Protein AF-A0A6T6G1X6-F1 (afdb_monomer_lite)

Organism: NCBI:txid1486917

Sequence (178 aa):
MIVIFLQTPAYRDTVQGCDDLGTFEAFTDRVLAGYQSYVDALSPLRAEIAHVGMAYRHVRQTNVDLWRRLYAPDDFHPSPHGTWLQACVLYYSIWGAHDRPPLRYSAALWKSTRYFAPNAEQDGNDDDRLPAFPTTDEAMLLADVAWKIQCEYSQTKTGAEHDGADGGGNDPSPNANL

Radius of gyration: 22.23 Å; chains: 1; bounding box: 42×53×84 Å

Structure (mmCIF, N/CA/C/O backbone):
data_AF-A0A6T6G1X6-F1
#
_entry.id   AF-A0A6T6G1X6-F1
#
loop_
_atom_site.group_PDB
_atom_site.id
_atom_site.type_symbol
_atom_site.label_atom_id
_atom_site.label_alt_id
_atom_site.label_comp_id
_atom_site.label_asym_id
_atom_site.label_entity_id
_atom_site.label_seq_id
_atom_site.pdbx_PDB_ins_code
_atom_site.Cartn_x
_atom_site.Cartn_y
_atom_site.Cartn_z
_atom_site.occupancy
_atom_site.B_iso_or_equiv
_atom_site.auth_seq_id
_atom_site.auth_comp_id
_atom_site.auth_asym_id
_atom_site.auth_atom_id
_atom_site.pdbx_PDB_model_num
ATOM 1 N N . MET A 1 1 ? -15.787 -7.450 17.156 1.00 75.75 1 MET A N 1
ATOM 2 C CA . MET A 1 1 ? -15.579 -7.327 15.697 1.00 75.75 1 MET A CA 1
ATOM 3 C C . MET A 1 1 ? -14.651 -6.149 15.471 1.00 75.75 1 MET A C 1
ATOM 5 O O . MET A 1 1 ? -14.859 -5.136 16.126 1.00 75.75 1 MET A O 1
ATOM 9 N N . ILE A 1 2 ? -13.631 -6.301 14.629 1.00 88.12 2 ILE A N 1
ATOM 10 C CA . ILE A 1 2 ? -12.733 -5.213 14.226 1.00 88.12 2 ILE A CA 1
ATOM 11 C C . ILE A 1 2 ? -13.004 -4.888 12.758 1.00 88.12 2 ILE A C 1
ATOM 13 O O . ILE A 1 2 ? -13.149 -5.806 11.951 1.00 88.12 2 ILE A O 1
ATOM 17 N N . VAL A 1 3 ? -13.114 -3.605 12.425 1.00 93.75 3 VAL A N 1
ATOM 18 C CA . VAL A 1 3 ? -13.183 -3.138 11.036 1.00 93.75 3 VAL A CA 1
ATOM 19 C C . VAL A 1 3 ? -11.785 -2.696 10.628 1.00 93.75 3 VAL A C 1
ATOM 21 O O . VAL A 1 3 ? -11.201 -1.838 11.284 1.00 93.75 3 VAL A O 1
ATOM 24 N N . ILE A 1 4 ? -11.247 -3.285 9.562 1.00 95.19 4 ILE A N 1
ATOM 25 C CA . ILE A 1 4 ? -9.957 -2.880 9.004 1.00 95.19 4 ILE A CA 1
ATOM 26 C C . ILE A 1 4 ? -10.196 -2.200 7.666 1.00 95.19 4 ILE A C 1
ATOM 28 O O . ILE A 1 4 ? -10.679 -2.820 6.719 1.00 95.19 4 ILE A O 1
ATOM 32 N N . PHE A 1 5 ? -9.827 -0.930 7.587 1.00 96.69 5 PHE A N 1
ATOM 33 C CA . PHE A 1 5 ? -9.796 -0.194 6.340 1.00 96.69 5 PHE A CA 1
ATOM 34 C 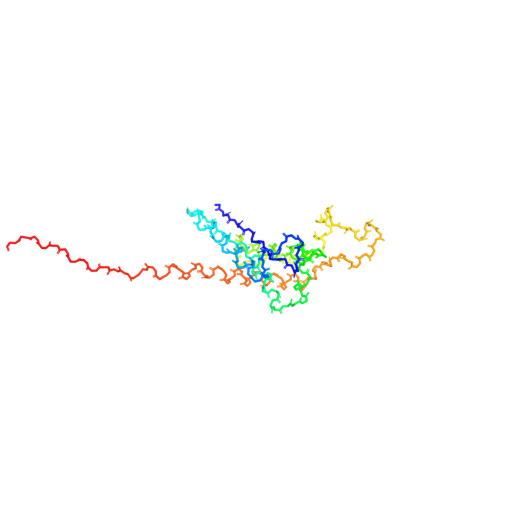C . PHE A 1 5 ? -8.462 -0.408 5.636 1.00 96.69 5 PHE A C 1
ATOM 36 O O . PHE A 1 5 ? -7.412 -0.006 6.132 1.00 96.69 5 PHE A O 1
ATOM 43 N N . LEU A 1 6 ? -8.494 -1.040 4.469 1.00 97.06 6 LEU A N 1
ATOM 44 C CA . LEU A 1 6 ? -7.299 -1.284 3.675 1.00 97.06 6 LEU A CA 1
ATOM 45 C C . LEU A 1 6 ? -6.926 -0.030 2.878 1.00 97.06 6 LEU A C 1
ATOM 47 O O . LEU A 1 6 ? -7.536 0.244 1.849 1.00 97.06 6 LEU A O 1
ATOM 51 N N . GLN A 1 7 ? -5.935 0.732 3.350 1.00 97.00 7 GLN A N 1
ATOM 52 C CA . GLN A 1 7 ? -5.501 1.953 2.671 1.00 97.00 7 GLN A CA 1
ATOM 53 C C . GLN A 1 7 ? -4.985 1.627 1.265 1.00 97.00 7 GLN A C 1
ATOM 55 O O . GLN A 1 7 ? -4.149 0.747 1.101 1.00 97.00 7 GLN A O 1
ATOM 60 N N . THR A 1 8 ? -5.420 2.366 0.251 1.00 93.25 8 THR A N 1
ATOM 61 C CA . THR A 1 8 ? -4.884 2.223 -1.109 1.00 93.25 8 THR A CA 1
ATOM 62 C C . THR A 1 8 ? -3.564 3.000 -1.234 1.00 93.25 8 THR A C 1
ATOM 64 O O . THR A 1 8 ? -3.520 4.158 -0.806 1.00 93.25 8 THR A O 1
ATOM 67 N N . PRO A 1 9 ? -2.484 2.425 -1.798 1.00 94.44 9 PRO A N 1
ATOM 68 C CA . PRO A 1 9 ? -1.276 3.187 -2.108 1.00 94.44 9 PRO A CA 1
ATOM 69 C C . PRO A 1 9 ? -1.493 4.127 -3.306 1.00 94.44 9 PRO A C 1
ATOM 71 O O . PRO A 1 9 ? -2.338 3.870 -4.161 1.00 94.44 9 PRO A O 1
ATOM 74 N N . ALA A 1 10 ? -0.718 5.213 -3.381 1.00 94.19 10 ALA A N 1
ATOM 75 C CA . ALA A 1 10 ? -0.645 6.053 -4.583 1.00 94.19 10 ALA A CA 1
ATOM 76 C C . ALA A 1 10 ? -0.063 5.279 -5.778 1.00 94.19 10 ALA A C 1
ATOM 78 O O . ALA A 1 10 ? 0.550 4.229 -5.601 1.00 94.19 10 ALA A O 1
ATOM 79 N N . TYR A 1 11 ? -0.226 5.799 -6.992 1.00 92.94 11 TYR A N 1
ATOM 80 C CA . TYR A 1 11 ? 0.318 5.184 -8.210 1.00 92.94 11 TYR A CA 1
ATOM 81 C C . TYR A 1 11 ? 1.814 5.475 -8.362 1.00 92.94 11 TYR A C 1
ATOM 83 O O . TYR A 1 11 ? 2.325 6.439 -7.784 1.00 92.94 11 TYR A O 1
ATOM 91 N N . ARG A 1 12 ? 2.532 4.624 -9.105 1.00 91.38 12 ARG A N 1
ATOM 92 C CA . ARG A 1 12 ? 3.979 4.784 -9.322 1.00 91.38 12 ARG A CA 1
ATOM 93 C C . ARG A 1 12 ? 4.286 5.984 -10.210 1.00 91.38 12 ARG A C 1
ATOM 95 O O . ARG A 1 12 ? 5.264 6.684 -9.949 1.00 91.38 12 ARG A O 1
ATOM 102 N N . ASP A 1 13 ? 3.446 6.193 -11.217 1.00 88.38 13 ASP A N 1
ATOM 103 C CA . ASP A 1 13 ? 3.561 7.246 -12.221 1.00 88.38 13 ASP A CA 1
ATOM 104 C C . ASP A 1 13 ? 2.179 7.842 -12.552 1.00 88.38 13 ASP A C 1
ATOM 106 O O . ASP A 1 13 ? 1.152 7.403 -12.023 1.00 88.38 13 ASP A O 1
ATOM 110 N N . THR A 1 14 ? 2.147 8.868 -13.403 1.00 82.94 14 THR A N 1
ATOM 111 C CA . THR A 1 14 ? 0.912 9.498 -13.874 1.00 82.94 14 THR A CA 1
ATOM 112 C C . THR A 1 14 ? 0.059 8.495 -14.648 1.00 82.94 14 THR A C 1
ATOM 114 O O . THR A 1 14 ? 0.459 7.974 -15.687 1.00 82.94 14 THR A O 1
ATOM 117 N N . VAL A 1 15 ? -1.160 8.269 -14.161 1.00 79.69 15 VAL A N 1
ATOM 118 C CA . VAL A 1 15 ? -2.166 7.432 -14.822 1.00 79.69 15 VAL A CA 1
ATOM 119 C C . VAL A 1 15 ? -3.126 8.331 -15.599 1.00 79.69 15 VAL A C 1
ATOM 121 O O . VAL A 1 15 ? -3.543 9.382 -15.112 1.00 79.69 15 VAL A O 1
ATOM 124 N N . GLN A 1 16 ? -3.488 7.929 -16.819 1.00 82.88 16 GLN A N 1
ATOM 125 C CA . GLN A 1 16 ? -4.404 8.698 -17.661 1.00 82.88 16 GLN A CA 1
ATOM 126 C C . GLN A 1 16 ? -5.739 8.955 -16.943 1.00 82.88 16 GLN A C 1
ATOM 128 O O . GLN A 1 16 ? -6.383 8.027 -16.458 1.00 82.88 16 GLN A O 1
ATOM 133 N N . GLY A 1 17 ? -6.178 10.218 -16.922 1.00 83.75 17 GLY A N 1
ATOM 134 C CA . GLY A 1 17 ? -7.440 10.618 -16.290 1.00 83.75 17 GLY A CA 1
ATOM 135 C C . GLY A 1 17 ? -7.367 10.764 -14.768 1.00 83.75 17 GLY A C 1
ATOM 136 O O . GLY A 1 17 ? -8.410 10.845 -14.129 1.00 83.75 17 GLY A O 1
ATOM 137 N N . CYS A 1 18 ? -6.160 10.788 -14.198 1.00 84.50 18 CYS A N 1
ATOM 138 C CA . CYS A 1 18 ? -5.901 10.945 -12.764 1.00 84.50 18 CYS A CA 1
ATOM 139 C C . CYS A 1 18 ? -5.064 12.201 -12.454 1.00 84.50 18 CYS A C 1
ATOM 141 O O . CYS A 1 18 ? -4.357 12.256 -11.447 1.00 84.50 18 CYS A O 1
ATOM 143 N N . ASP A 1 19 ? -5.107 13.207 -13.330 1.00 85.31 19 ASP A N 1
ATOM 144 C CA . ASP A 1 19 ? -4.275 14.415 -13.223 1.00 85.31 19 ASP A CA 1
ATOM 145 C C . ASP A 1 19 ? -4.591 15.250 -11.965 1.00 85.31 19 ASP A C 1
ATOM 147 O O . ASP A 1 19 ? -3.752 16.002 -11.468 1.00 85.31 19 ASP A O 1
ATOM 151 N N . ASP A 1 20 ? -5.798 15.106 -11.419 1.00 88.75 20 ASP A N 1
ATOM 152 C CA . ASP A 1 20 ? -6.289 15.803 -10.230 1.00 88.75 20 ASP A CA 1
ATOM 153 C C . ASP A 1 20 ? -5.850 15.155 -8.903 1.00 88.75 20 ASP A C 1
ATOM 155 O O . ASP A 1 20 ? -5.973 15.765 -7.836 1.00 88.75 20 ASP A O 1
ATOM 159 N N . LEU A 1 21 ? -5.277 13.948 -8.952 1.00 87.44 21 LEU A N 1
ATOM 160 C CA . LEU A 1 21 ? -4.847 13.202 -7.767 1.00 87.44 21 LEU A CA 1
ATOM 161 C C . LEU A 1 21 ? -3.632 13.833 -7.063 1.00 87.44 21 LEU A C 1
ATOM 163 O O . LEU A 1 21 ? -3.456 13.671 -5.850 1.00 87.44 21 LEU A O 1
ATOM 167 N N . GLY A 1 22 ? -2.840 14.631 -7.785 1.00 90.81 22 GLY A N 1
ATOM 168 C CA . GLY A 1 22 ? -1.659 15.323 -7.269 1.00 90.81 22 GLY A CA 1
ATOM 169 C C . GLY A 1 22 ? -0.412 14.436 -7.194 1.00 90.81 22 GLY A C 1
ATOM 170 O O . GLY A 1 22 ? -0.275 13.460 -7.924 1.00 90.81 22 GLY A O 1
ATOM 171 N N . THR A 1 23 ? 0.541 14.802 -6.330 1.00 92.75 23 THR A N 1
ATOM 172 C CA . THR A 1 23 ? 1.783 14.031 -6.153 1.00 92.75 23 THR A CA 1
ATOM 173 C C . THR A 1 23 ? 1.541 12.740 -5.370 1.00 92.75 23 THR A C 1
ATOM 175 O O . THR A 1 23 ? 0.563 12.634 -4.629 1.00 92.75 23 THR A O 1
ATOM 178 N N . PHE A 1 24 ? 2.472 11.784 -5.463 1.00 94.25 24 PHE A N 1
ATOM 179 C CA . PHE A 1 24 ? 2.454 10.550 -4.667 1.00 94.25 24 PHE A CA 1
ATOM 180 C C . PHE A 1 24 ? 2.245 10.834 -3.167 1.00 94.25 24 PHE A C 1
ATOM 182 O O . PHE A 1 24 ? 1.434 10.192 -2.493 1.00 94.25 24 PHE A O 1
ATOM 189 N N . GLU A 1 25 ? 2.960 11.831 -2.646 1.00 95.19 25 GLU A N 1
ATOM 190 C CA . GLU A 1 25 ? 2.892 12.274 -1.258 1.00 95.19 25 GLU A CA 1
ATOM 191 C C . GLU A 1 25 ? 1.511 12.845 -0.939 1.00 95.19 25 GLU A C 1
ATOM 193 O O . GLU A 1 25 ? 0.855 12.342 -0.027 1.00 95.19 25 GLU A O 1
ATOM 198 N N . ALA A 1 26 ? 1.043 13.815 -1.733 1.00 95.00 26 ALA A N 1
ATOM 199 C CA . ALA A 1 26 ? -0.236 14.481 -1.513 1.00 95.00 26 ALA A CA 1
ATOM 200 C C . ALA A 1 26 ? -1.418 13.507 -1.608 1.00 95.00 26 ALA A C 1
ATOM 202 O O . ALA A 1 26 ? -2.324 13.566 -0.778 1.00 95.00 26 ALA A O 1
ATOM 203 N N . PHE A 1 27 ? -1.405 12.591 -2.579 1.00 95.25 27 PHE A N 1
ATOM 204 C CA . PHE A 1 27 ? -2.411 11.538 -2.686 1.00 95.25 27 PHE A CA 1
ATOM 205 C C . PHE A 1 27 ? -2.409 10.655 -1.440 1.00 95.25 27 PHE A C 1
ATOM 207 O O . PHE A 1 27 ? -3.451 10.454 -0.821 1.00 95.25 27 PHE A O 1
ATOM 214 N N . THR A 1 28 ? -1.235 10.163 -1.038 1.00 96.88 28 THR A N 1
ATOM 215 C CA . THR A 1 28 ? -1.113 9.255 0.108 1.00 96.88 28 THR A CA 1
ATOM 216 C C . THR A 1 28 ? -1.584 9.924 1.409 1.00 96.88 28 THR A C 1
ATOM 218 O O . THR A 1 28 ? -2.288 9.283 2.190 1.00 96.88 28 THR A O 1
ATOM 221 N N . ASP A 1 29 ? -1.282 11.213 1.616 1.00 96.88 29 ASP A N 1
ATOM 222 C CA . ASP A 1 29 ? -1.755 11.979 2.782 1.00 96.88 29 ASP A CA 1
ATOM 223 C C . ASP A 1 29 ? -3.273 12.190 2.757 1.00 96.88 29 ASP A C 1
ATOM 225 O O . ASP A 1 29 ? -3.950 11.968 3.761 1.00 96.88 29 ASP A O 1
ATOM 229 N N . ARG A 1 30 ? -3.835 12.575 1.603 1.00 96.88 30 ARG A N 1
ATOM 230 C CA . ARG A 1 30 ? -5.284 12.790 1.451 1.00 96.88 30 ARG A CA 1
ATOM 231 C C . ARG A 1 30 ? -6.072 11.503 1.654 1.00 96.88 30 ARG A C 1
ATOM 233 O O . ARG A 1 30 ? -7.093 11.516 2.336 1.00 96.88 30 ARG A O 1
ATOM 240 N N . VAL A 1 31 ? -5.589 10.393 1.098 1.00 96.50 31 VAL A N 1
ATOM 241 C CA . VAL A 1 31 ? -6.203 9.077 1.287 1.00 96.50 31 VAL A CA 1
ATOM 242 C C . VAL A 1 31 ? -6.148 8.671 2.758 1.00 96.50 31 VAL A C 1
ATOM 244 O O . VAL A 1 31 ? -7.168 8.244 3.294 1.00 96.50 31 VAL A O 1
ATOM 247 N N . LEU A 1 32 ? -5.010 8.857 3.439 1.00 97.12 32 LEU A N 1
ATOM 248 C CA . LEU A 1 32 ? -4.909 8.592 4.878 1.00 97.12 32 LEU A CA 1
ATOM 249 C C . LEU A 1 32 ? -5.923 9.419 5.684 1.00 97.12 32 LEU A C 1
ATOM 251 O O . LEU A 1 32 ? -6.645 8.855 6.502 1.00 97.12 32 LEU A O 1
ATOM 255 N N . ALA A 1 33 ? -6.024 10.723 5.417 1.00 96.88 33 ALA A N 1
ATOM 256 C CA . ALA A 1 33 ? -6.981 11.606 6.087 1.00 96.88 33 ALA A CA 1
ATOM 257 C C . ALA A 1 33 ? -8.445 11.185 5.840 1.00 96.88 33 ALA A C 1
ATOM 259 O O . ALA A 1 33 ? -9.272 11.201 6.756 1.00 96.88 33 ALA A O 1
ATOM 260 N N . GLY A 1 34 ? -8.763 10.748 4.617 1.00 97.06 34 GLY A N 1
ATOM 261 C CA . GLY A 1 34 ? -10.076 10.202 4.279 1.00 97.06 34 GLY A CA 1
ATOM 262 C C . GLY A 1 34 ? -10.396 8.927 5.062 1.00 97.06 34 GLY A C 1
ATOM 263 O O . GLY A 1 34 ? -11.460 8.831 5.668 1.00 97.06 34 GLY A O 1
ATOM 264 N N . TYR A 1 35 ? -9.464 7.971 5.119 1.00 96.94 35 TYR A N 1
ATOM 265 C CA . TYR A 1 35 ? -9.629 6.751 5.916 1.00 96.94 35 TYR A CA 1
ATOM 266 C C . TYR A 1 35 ? -9.759 7.038 7.416 1.00 96.94 35 TYR A C 1
ATOM 268 O O . TYR A 1 35 ? -10.591 6.415 8.076 1.00 96.94 35 TYR A O 1
ATOM 276 N N . GLN A 1 36 ? -9.004 8.005 7.945 1.00 96.00 36 GLN A N 1
ATOM 277 C CA . GLN A 1 36 ? -9.123 8.422 9.344 1.00 96.00 36 GLN A CA 1
ATOM 278 C C . GLN A 1 36 ? -10.530 8.945 9.653 1.00 96.00 36 GLN A C 1
ATOM 280 O O . GLN A 1 36 ? -11.118 8.553 10.655 1.00 96.00 36 GLN A O 1
ATOM 285 N N . SER A 1 37 ? -11.124 9.714 8.736 1.00 96.75 37 SER A N 1
ATOM 286 C CA . SER A 1 37 ? -12.498 10.211 8.890 1.00 96.75 37 SER A CA 1
ATOM 287 C C . SER A 1 37 ? -13.524 9.072 9.025 1.00 96.75 37 SER A C 1
ATOM 289 O O . SER A 1 37 ? -14.481 9.188 9.788 1.00 96.75 37 SER A O 1
ATOM 291 N N . TYR A 1 38 ? -13.324 7.944 8.327 1.00 95.44 38 TYR A N 1
ATOM 292 C CA . TYR A 1 38 ? -14.173 6.755 8.485 1.00 95.44 38 TYR A CA 1
ATOM 293 C C . TYR A 1 38 ? -13.938 6.022 9.807 1.00 95.44 38 TYR A C 1
ATOM 295 O O . TYR A 1 38 ? -14.893 5.525 10.401 1.00 95.44 38 TYR A O 1
ATOM 303 N N . VAL A 1 39 ? -12.688 5.940 10.272 1.00 94.50 39 VAL A N 1
ATOM 304 C CA . VAL A 1 39 ? -12.367 5.359 11.584 1.00 94.50 39 VAL A CA 1
ATOM 305 C C . VAL A 1 39 ? -13.048 6.151 12.697 1.00 94.50 39 VAL A C 1
ATOM 307 O O . VAL A 1 39 ? -13.718 5.551 13.536 1.00 94.50 39 VAL A O 1
ATOM 310 N N . ASP A 1 40 ? -12.943 7.479 12.661 1.00 93.81 40 ASP A N 1
ATOM 311 C CA . ASP A 1 40 ? -13.519 8.367 13.675 1.00 93.81 40 ASP A CA 1
ATOM 312 C C . ASP A 1 40 ? -15.053 8.257 13.713 1.00 93.81 40 ASP A C 1
ATOM 314 O O . ASP A 1 40 ? -15.661 8.207 14.785 1.00 93.81 40 ASP A O 1
ATOM 318 N N . ALA A 1 41 ? -15.686 8.136 12.542 1.00 94.94 41 ALA A N 1
ATOM 319 C CA . ALA A 1 41 ? -17.135 7.994 12.415 1.00 94.94 41 ALA A CA 1
ATOM 320 C C . ALA A 1 41 ? -17.687 6.647 12.921 1.00 94.94 41 ALA A C 1
ATOM 322 O O . ALA A 1 41 ? -18.889 6.538 13.164 1.00 94.94 41 ALA A O 1
ATOM 323 N N . LEU A 1 42 ? -16.847 5.617 13.075 1.00 93.31 42 LEU A N 1
ATOM 324 C CA . LEU A 1 42 ? -17.276 4.286 13.515 1.00 93.31 42 LEU A CA 1
ATOM 325 C C . LEU A 1 42 ? -17.284 4.100 15.039 1.00 93.31 42 LEU A C 1
ATOM 327 O O . LEU A 1 42 ? -17.621 3.010 15.499 1.00 93.31 42 LEU A O 1
ATOM 331 N N . SER A 1 43 ? -16.978 5.126 15.838 1.00 83.81 43 SER A N 1
ATOM 332 C CA . SER A 1 43 ? -17.051 5.040 17.304 1.00 83.81 43 SER A CA 1
ATOM 333 C C . SER A 1 43 ? -18.455 4.616 17.796 1.00 83.81 43 SER A C 1
ATOM 335 O O . SER A 1 43 ? -19.454 5.156 17.315 1.00 83.81 43 SER A O 1
ATOM 337 N N . PRO A 1 44 ? -18.581 3.655 18.742 1.00 87.06 44 PRO A N 1
ATOM 338 C CA . PRO A 1 44 ? -17.520 3.035 19.549 1.00 87.06 44 PRO A CA 1
ATOM 339 C C . PRO A 1 44 ? -16.962 1.714 18.978 1.00 87.06 44 PRO A C 1
ATOM 341 O O . PRO A 1 44 ? -16.321 0.951 19.703 1.00 87.06 44 PRO A O 1
ATOM 344 N N . LEU A 1 45 ? -17.229 1.371 17.713 1.00 89.06 45 LEU A N 1
ATOM 345 C CA . LEU A 1 45 ? -16.667 0.161 17.110 1.00 89.06 45 LEU A CA 1
ATOM 346 C C . LEU A 1 45 ? -15.148 0.285 16.985 1.00 89.06 45 LEU A C 1
ATOM 348 O O . LEU A 1 45 ? -14.610 1.326 16.613 1.00 89.06 45 LEU A O 1
ATOM 352 N N . ARG A 1 46 ? -14.445 -0.822 17.236 1.00 89.50 46 ARG A N 1
ATOM 353 C CA . ARG A 1 46 ? -13.004 -0.889 16.999 1.00 89.50 46 ARG A CA 1
ATOM 354 C C . ARG A 1 46 ? -12.740 -0.871 15.491 1.00 89.50 46 ARG A C 1
ATOM 356 O O . ARG A 1 46 ? -13.013 -1.862 14.809 1.00 89.50 46 ARG A O 1
ATOM 363 N N . ALA A 1 47 ? -12.190 0.235 15.001 1.00 93.38 47 ALA A N 1
ATOM 364 C CA . ALA A 1 47 ? -11.774 0.414 13.617 1.00 93.38 47 ALA A CA 1
ATOM 365 C C . ALA A 1 47 ? -10.285 0.789 13.525 1.00 93.38 47 ALA A C 1
ATOM 367 O O . ALA A 1 47 ? -9.760 1.560 14.335 1.00 93.38 47 ALA A O 1
ATOM 368 N N . GLU A 1 48 ? -9.590 0.226 12.541 1.00 93.88 48 GLU A N 1
ATOM 369 C CA . GLU A 1 48 ? -8.173 0.488 12.283 1.00 93.88 48 GLU A CA 1
ATOM 370 C C . GLU A 1 48 ? -7.906 0.612 10.782 1.00 93.88 48 GLU A C 1
ATOM 372 O O . GLU A 1 48 ? -8.687 0.141 9.953 1.00 93.88 48 GLU A O 1
ATOM 377 N N . ILE A 1 49 ? -6.796 1.258 10.432 1.00 96.50 49 ILE A N 1
ATOM 378 C CA . ILE A 1 49 ? -6.339 1.391 9.051 1.00 96.50 49 ILE A CA 1
ATOM 379 C C . ILE A 1 49 ? -5.174 0.422 8.865 1.00 96.50 49 ILE A C 1
ATOM 381 O O . ILE A 1 49 ? -4.207 0.450 9.621 1.00 96.50 49 ILE A O 1
ATOM 385 N N . ALA A 1 50 ? -5.238 -0.411 7.834 1.00 97.19 50 ALA A N 1
ATOM 386 C CA . ALA A 1 50 ? -4.068 -1.097 7.314 1.00 97.19 50 ALA A CA 1
ATOM 387 C C . ALA A 1 50 ? -3.301 -0.111 6.425 1.00 97.19 50 ALA A C 1
ATOM 389 O O . ALA A 1 50 ? -3.702 0.162 5.293 1.00 97.19 50 ALA A O 1
ATOM 390 N N . HIS A 1 51 ? -2.223 0.461 6.968 1.00 97.75 51 HIS A N 1
ATOM 391 C CA . HIS A 1 51 ? -1.480 1.603 6.417 1.00 97.75 51 HIS A CA 1
ATOM 392 C C . HIS A 1 51 ? -0.576 1.251 5.212 1.00 97.75 51 HIS A C 1
ATOM 394 O O . HIS A 1 51 ? 0.632 1.500 5.210 1.00 97.75 51 HIS A O 1
ATOM 400 N N . VAL A 1 52 ? -1.143 0.651 4.162 1.00 98.19 52 VAL A N 1
ATOM 401 C CA . VAL A 1 52 ? -0.393 0.184 2.981 1.00 98.19 52 VAL A CA 1
ATOM 402 C C . VAL A 1 52 ? 0.250 1.352 2.234 1.00 98.19 52 VAL A C 1
ATOM 404 O O . VAL A 1 52 ? 1.411 1.259 1.845 1.00 98.19 52 VAL A O 1
ATOM 407 N N . GLY A 1 53 ? -0.458 2.475 2.078 1.00 97.88 53 GLY A N 1
ATOM 408 C CA . GLY A 1 53 ? 0.086 3.668 1.422 1.00 97.88 53 GLY A CA 1
ATOM 409 C C . GLY A 1 53 ? 1.317 4.216 2.145 1.00 97.88 53 GLY A C 1
ATOM 410 O O . GLY A 1 53 ? 2.299 4.595 1.505 1.00 97.88 53 GLY A O 1
ATOM 411 N N . MET A 1 54 ? 1.318 4.160 3.479 1.00 98.44 54 MET A N 1
ATOM 412 C CA . MET A 1 54 ? 2.481 4.543 4.284 1.00 98.44 54 MET A CA 1
ATOM 413 C C . MET A 1 54 ? 3.643 3.560 4.140 1.00 98.44 54 MET A C 1
ATOM 415 O O . MET A 1 54 ? 4.791 3.989 4.028 1.00 98.44 54 MET A O 1
ATOM 419 N N . ALA A 1 55 ? 3.367 2.256 4.062 1.00 98.31 55 ALA A N 1
ATOM 420 C CA . ALA A 1 55 ? 4.392 1.253 3.780 1.00 98.31 55 ALA A CA 1
ATOM 421 C C . ALA A 1 55 ? 5.033 1.457 2.399 1.00 98.31 55 ALA A C 1
ATOM 423 O O . ALA A 1 55 ? 6.256 1.457 2.277 1.00 98.31 55 ALA A O 1
ATOM 424 N N . TYR A 1 56 ? 4.227 1.725 1.374 1.00 98.44 56 TYR A N 1
ATOM 425 C CA . TYR A 1 56 ? 4.705 2.056 0.031 1.00 98.44 56 TYR A CA 1
ATOM 426 C C . TYR A 1 56 ? 5.567 3.322 0.028 1.00 98.44 56 TYR A C 1
ATOM 428 O O . TYR A 1 56 ? 6.664 3.319 -0.533 1.00 98.44 56 TYR A O 1
ATOM 436 N N . ARG A 1 57 ? 5.123 4.383 0.718 1.00 98.19 57 ARG A N 1
ATOM 437 C CA . ARG A 1 57 ? 5.912 5.607 0.912 1.00 98.19 57 ARG A CA 1
ATOM 438 C C . ARG A 1 57 ? 7.255 5.311 1.576 1.00 98.19 57 ARG A C 1
ATOM 440 O O . ARG A 1 57 ? 8.277 5.822 1.123 1.00 98.19 57 ARG A O 1
ATOM 447 N N . HIS A 1 58 ? 7.268 4.465 2.604 1.00 98.44 58 HIS A N 1
ATOM 448 C CA . HIS A 1 58 ? 8.497 4.084 3.288 1.00 98.44 58 HIS A CA 1
ATOM 449 C C . HIS A 1 58 ? 9.481 3.387 2.346 1.00 98.44 58 HIS A C 1
ATOM 451 O O . HIS A 1 58 ? 10.652 3.766 2.291 1.00 98.44 58 HIS A O 1
ATOM 457 N N . VAL A 1 59 ? 9.015 2.413 1.556 1.00 98.38 59 VAL A N 1
ATOM 458 C CA . VAL A 1 59 ? 9.866 1.738 0.563 1.00 98.38 59 VAL A CA 1
ATOM 459 C C . VAL A 1 59 ? 10.370 2.741 -0.475 1.00 98.38 59 VAL A C 1
ATOM 461 O O . VAL A 1 59 ? 11.566 2.764 -0.747 1.00 98.38 59 VAL A O 1
ATOM 464 N N . ARG A 1 60 ? 9.512 3.635 -0.988 1.00 97.38 60 ARG A N 1
ATOM 465 C CA . ARG A 1 60 ? 9.905 4.691 -1.942 1.00 97.38 60 ARG A CA 1
ATOM 466 C C . ARG A 1 60 ? 11.062 5.544 -1.422 1.00 97.38 60 ARG A C 1
ATOM 468 O O . ARG A 1 60 ? 11.969 5.872 -2.180 1.00 97.38 60 ARG A O 1
ATOM 475 N N . GLN A 1 61 ? 11.029 5.896 -0.139 1.00 97.44 61 GLN A N 1
ATOM 476 C CA . GLN A 1 61 ? 12.026 6.760 0.497 1.00 97.44 61 GLN A CA 1
ATOM 477 C C . GLN A 1 61 ? 13.323 6.034 0.876 1.00 97.44 61 GLN A C 1
ATOM 479 O O . GLN A 1 61 ? 14.362 6.679 0.988 1.00 97.44 61 GLN A O 1
ATOM 484 N N . THR A 1 62 ? 13.277 4.718 1.097 1.00 97.88 62 THR A N 1
ATOM 485 C CA . THR A 1 62 ? 14.402 3.962 1.679 1.00 97.88 62 THR A CA 1
ATOM 486 C C . THR A 1 62 ? 15.042 2.959 0.723 1.00 97.88 62 THR A C 1
ATOM 488 O O . THR A 1 62 ? 16.205 2.609 0.902 1.00 97.88 62 THR A O 1
ATOM 491 N N . ASN A 1 63 ? 14.316 2.501 -0.300 1.00 97.50 63 ASN A N 1
ATOM 492 C CA . ASN A 1 63 ? 14.781 1.519 -1.273 1.00 97.50 63 ASN A CA 1
ATOM 493 C C . ASN A 1 63 ? 14.053 1.693 -2.621 1.00 97.50 63 ASN A C 1
ATOM 495 O O . ASN A 1 63 ? 13.058 1.025 -2.907 1.00 97.50 63 ASN A O 1
ATOM 499 N N . VAL A 1 64 ? 14.570 2.597 -3.463 1.00 94.88 64 VAL A N 1
ATOM 500 C CA . VAL A 1 64 ? 13.995 2.934 -4.781 1.00 94.88 64 VAL A CA 1
ATOM 501 C C . VAL A 1 64 ? 13.897 1.728 -5.723 1.00 94.88 64 VAL A C 1
ATOM 503 O O . VAL A 1 64 ? 12.948 1.640 -6.505 1.00 94.88 64 VAL A O 1
ATOM 506 N N . ASP A 1 65 ? 14.838 0.787 -5.652 1.00 93.94 65 ASP A N 1
ATOM 507 C CA . ASP A 1 65 ? 14.829 -0.386 -6.529 1.00 93.94 65 ASP A CA 1
ATOM 508 C C . ASP A 1 65 ? 13.714 -1.362 -6.146 1.00 93.94 65 ASP A C 1
ATOM 510 O O . ASP A 1 65 ? 12.960 -1.818 -7.009 1.00 93.94 65 ASP A O 1
ATOM 514 N N . LEU A 1 66 ? 13.535 -1.622 -4.847 1.00 95.38 66 LEU A N 1
ATOM 515 C CA . LEU A 1 66 ? 12.409 -2.416 -4.355 1.00 95.38 66 LEU A CA 1
ATOM 516 C C . LEU A 1 66 ? 11.072 -1.703 -4.594 1.00 95.38 66 LEU A C 1
ATOM 518 O O . LEU A 1 66 ? 10.094 -2.343 -4.972 1.00 95.38 66 LEU A O 1
ATOM 522 N N . TRP A 1 67 ? 11.043 -0.377 -4.447 1.00 96.12 67 TRP A N 1
ATOM 523 C CA . TRP A 1 67 ? 9.881 0.464 -4.738 1.00 96.12 67 TRP A CA 1
ATOM 524 C C . TRP A 1 67 ? 9.373 0.279 -6.171 1.00 96.12 67 TRP A C 1
ATOM 526 O O . TRP A 1 67 ? 8.187 0.022 -6.377 1.00 96.12 67 TRP A O 1
ATOM 536 N N . ARG A 1 68 ? 10.267 0.337 -7.168 1.00 92.31 68 ARG A N 1
ATOM 537 C CA . ARG A 1 68 ? 9.903 0.133 -8.582 1.00 92.31 68 ARG A CA 1
ATOM 538 C C . ARG A 1 68 ? 9.246 -1.223 -8.823 1.00 92.31 68 ARG A C 1
ATOM 540 O O . ARG A 1 68 ? 8.402 -1.332 -9.711 1.00 92.31 68 ARG A O 1
ATOM 547 N N . ARG A 1 69 ? 9.609 -2.224 -8.017 1.00 93.94 69 ARG A N 1
ATOM 548 C CA . ARG A 1 69 ? 9.091 -3.591 -8.091 1.00 93.94 69 ARG A CA 1
ATOM 549 C C . ARG A 1 69 ? 7.770 -3.785 -7.363 1.00 93.94 69 ARG A C 1
ATOM 551 O O . ARG A 1 69 ? 7.194 -4.845 -7.545 1.00 93.94 69 ARG A O 1
ATOM 558 N N . LEU A 1 70 ? 7.253 -2.816 -6.597 1.00 95.94 70 LEU A N 1
ATOM 559 C CA . LEU A 1 70 ? 5.945 -2.928 -5.926 1.00 95.94 70 LEU A CA 1
ATOM 560 C C . LEU A 1 70 ? 4.746 -2.848 -6.883 1.00 95.94 70 LEU A C 1
ATOM 562 O O . LEU A 1 70 ? 3.636 -3.204 -6.488 1.00 95.94 70 LEU A O 1
ATOM 566 N N . TYR A 1 71 ? 4.958 -2.404 -8.123 1.00 92.94 71 TYR A N 1
ATOM 567 C CA . TYR A 1 71 ? 3.903 -2.191 -9.113 1.00 92.94 71 TYR A CA 1
ATOM 568 C C . TYR A 1 71 ? 4.031 -3.147 -10.285 1.00 92.94 71 TYR A C 1
ATOM 570 O O . TYR A 1 71 ? 5.133 -3.540 -10.680 1.00 92.94 71 TYR A O 1
ATOM 578 N N . ALA A 1 72 ? 2.884 -3.523 -10.834 1.00 87.94 72 ALA A N 1
ATOM 579 C CA . ALA A 1 72 ? 2.801 -4.154 -12.132 1.00 87.94 72 ALA A CA 1
ATOM 580 C C . ALA A 1 72 ? 3.300 -3.184 -13.230 1.00 87.94 72 ALA A C 1
ATOM 582 O O . ALA A 1 72 ? 3.519 -1.995 -12.970 1.00 87.94 72 ALA A O 1
ATOM 583 N N . PRO A 1 73 ? 3.503 -3.666 -14.470 1.00 85.81 73 PRO A N 1
ATOM 584 C CA . PRO A 1 73 ? 3.946 -2.818 -15.578 1.00 85.81 73 PRO A CA 1
ATOM 585 C C . PRO A 1 73 ? 3.004 -1.658 -15.930 1.00 85.81 73 PRO A C 1
ATOM 587 O O . PRO A 1 73 ? 3.400 -0.799 -16.703 1.00 85.81 73 PRO A O 1
ATOM 590 N N . ASP A 1 74 ? 1.782 -1.642 -15.393 1.00 85.81 74 ASP A N 1
ATOM 591 C CA . ASP A 1 74 ? 0.784 -0.591 -15.611 1.00 85.81 74 ASP A CA 1
ATOM 592 C C . ASP A 1 74 ? 0.875 0.583 -14.623 1.00 85.81 74 ASP A C 1
ATOM 594 O O . ASP A 1 74 ? -0.012 1.433 -14.617 1.00 85.81 74 ASP A O 1
ATOM 598 N N . ASP A 1 75 ? 1.911 0.621 -13.773 1.00 88.00 75 ASP A N 1
ATOM 599 C CA . ASP A 1 75 ? 2.183 1.703 -12.812 1.00 88.00 75 ASP A CA 1
ATOM 600 C C . ASP A 1 75 ? 1.097 1.926 -11.741 1.00 88.00 75 ASP A C 1
ATOM 602 O O . ASP A 1 75 ? 1.241 2.789 -10.871 1.00 88.00 75 ASP A O 1
ATOM 606 N N . PHE A 1 76 ? 0.039 1.118 -11.753 1.00 88.12 76 PHE A N 1
ATOM 607 C CA . PHE A 1 76 ? -1.177 1.323 -10.975 1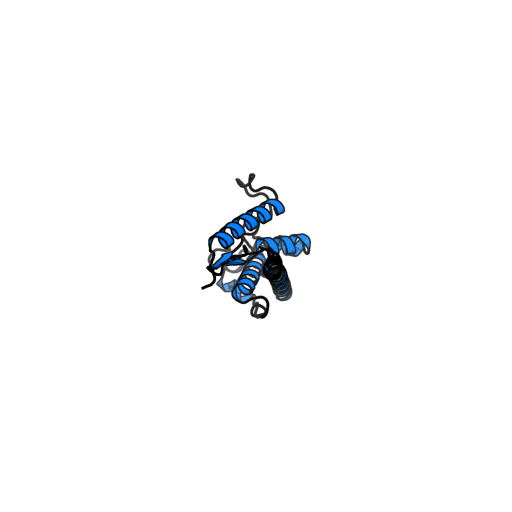.00 88.12 76 PHE A CA 1
ATOM 608 C C . PHE A 1 76 ? -1.450 0.135 -10.053 1.00 88.12 76 PHE A C 1
ATOM 610 O O . PHE A 1 76 ? -1.618 0.317 -8.845 1.00 88.12 76 PHE A O 1
ATOM 617 N N . HIS A 1 77 ? -1.452 -1.089 -10.587 1.00 89.88 77 HIS A N 1
ATOM 618 C CA . HIS A 1 77 ? -1.750 -2.276 -9.795 1.00 89.88 77 HIS A CA 1
ATOM 619 C C . HIS A 1 77 ? -0.532 -2.739 -8.986 1.00 89.88 77 HIS A C 1
ATOM 621 O O . HIS A 1 77 ? 0.610 -2.616 -9.438 1.00 89.88 77 HIS A O 1
ATOM 627 N N . PRO A 1 78 ? -0.743 -3.341 -7.801 1.00 92.19 78 PRO A N 1
ATOM 628 C CA . PRO A 1 78 ? 0.337 -3.985 -7.073 1.00 92.19 78 PRO A CA 1
ATOM 629 C C . PRO A 1 78 ? 0.887 -5.187 -7.857 1.00 92.19 78 PRO A C 1
ATOM 631 O O . PRO A 1 78 ? 0.141 -6.017 -8.375 1.00 92.19 78 PRO A O 1
ATOM 634 N N . SER A 1 79 ? 2.211 -5.308 -7.901 1.00 91.06 79 SER A N 1
ATOM 635 C CA . SER A 1 79 ? 2.907 -6.531 -8.323 1.00 91.06 79 SER A CA 1
ATOM 636 C C . SER A 1 79 ? 2.817 -7.612 -7.230 1.00 91.06 79 SER A C 1
ATOM 638 O O . SER A 1 79 ? 2.326 -7.326 -6.140 1.00 91.06 79 SER A O 1
ATOM 640 N N . PRO A 1 80 ? 3.390 -8.820 -7.411 1.00 89.88 80 PRO A N 1
ATOM 641 C CA . PRO A 1 80 ? 3.568 -9.761 -6.303 1.00 89.88 80 PRO A CA 1
ATOM 642 C C . PRO A 1 80 ? 4.286 -9.178 -5.078 1.00 89.88 80 PRO A C 1
ATOM 644 O O . PRO A 1 80 ? 3.894 -9.480 -3.954 1.00 89.88 80 PRO A O 1
ATOM 647 N N . HIS A 1 81 ? 5.303 -8.326 -5.258 1.00 93.00 81 HIS A N 1
ATOM 648 C CA . HIS A 1 81 ? 5.946 -7.616 -4.143 1.00 93.00 81 HIS A CA 1
ATOM 649 C C . HIS A 1 81 ? 4.974 -6.670 -3.454 1.00 93.00 81 HIS A C 1
ATOM 651 O O . HIS A 1 81 ? 4.888 -6.668 -2.228 1.00 93.00 81 HIS A O 1
ATOM 657 N N . GLY A 1 82 ? 4.215 -5.904 -4.237 1.00 94.81 82 GLY A N 1
ATOM 658 C CA . GLY A 1 82 ? 3.198 -5.000 -3.715 1.00 94.81 82 GLY A CA 1
ATOM 659 C C . GLY A 1 82 ? 2.097 -5.728 -2.946 1.00 94.81 82 GLY A C 1
ATOM 660 O O . GLY A 1 82 ? 1.786 -5.385 -1.807 1.00 94.81 82 GLY A O 1
ATOM 661 N N . THR A 1 83 ? 1.563 -6.801 -3.529 1.00 93.19 83 THR A N 1
ATOM 662 C CA . THR A 1 83 ? 0.552 -7.666 -2.915 1.00 93.19 83 THR A CA 1
ATOM 663 C C . THR A 1 83 ? 1.078 -8.320 -1.641 1.00 93.19 83 THR A C 1
ATOM 665 O O . THR A 1 83 ? 0.350 -8.387 -0.653 1.00 93.19 83 THR A O 1
ATOM 668 N N . TRP A 1 84 ? 2.335 -8.775 -1.629 1.00 93.00 84 TRP A N 1
ATOM 669 C CA . TRP A 1 84 ? 2.954 -9.326 -0.425 1.00 93.00 84 TRP A CA 1
ATOM 670 C C . TRP A 1 84 ? 3.062 -8.281 0.686 1.00 93.00 84 TRP A C 1
ATOM 672 O O . TRP A 1 84 ? 2.629 -8.538 1.807 1.00 93.00 84 TRP A O 1
ATOM 682 N N . LEU A 1 85 ? 3.571 -7.084 0.372 1.00 95.62 85 LEU A N 1
ATOM 683 C CA . LEU A 1 85 ? 3.662 -5.987 1.336 1.00 95.62 85 LEU A CA 1
ATOM 684 C C . LEU A 1 85 ? 2.283 -5.637 1.908 1.00 95.62 85 LEU A C 1
ATOM 686 O O . LEU A 1 85 ? 2.123 -5.555 3.124 1.00 95.62 85 LEU A O 1
ATOM 690 N N . GLN A 1 86 ? 1.277 -5.496 1.043 1.00 96.12 86 GLN A N 1
ATOM 691 C CA . GLN A 1 86 ? -0.109 -5.257 1.437 1.00 96.12 86 GLN A CA 1
ATOM 692 C C . GLN A 1 86 ? -0.638 -6.355 2.373 1.00 96.12 86 GLN A C 1
ATOM 694 O O . GLN A 1 86 ? -1.270 -6.045 3.383 1.00 96.12 86 GLN A O 1
ATOM 699 N N . ALA A 1 87 ? -0.363 -7.627 2.071 1.00 93.25 87 ALA A N 1
ATOM 700 C CA . ALA A 1 87 ? -0.767 -8.752 2.909 1.00 93.25 87 ALA A CA 1
ATOM 701 C C . ALA A 1 87 ? -0.086 -8.722 4.287 1.00 93.25 87 ALA A C 1
ATOM 703 O O . ALA A 1 87 ? -0.752 -8.956 5.294 1.00 93.25 87 ALA A O 1
ATOM 704 N N . CYS A 1 88 ? 1.206 -8.386 4.357 1.00 94.00 88 CYS A N 1
ATOM 705 C CA . CYS A 1 88 ? 1.912 -8.221 5.627 1.00 94.00 88 CYS A CA 1
ATOM 706 C C . CYS A 1 88 ? 1.342 -7.064 6.456 1.00 94.00 88 CYS A C 1
ATOM 708 O O . CYS A 1 88 ? 1.131 -7.235 7.654 1.00 94.00 88 CYS A O 1
ATOM 710 N N . VAL A 1 89 ? 1.058 -5.913 5.835 1.00 95.69 89 VAL A N 1
ATOM 711 C CA . VAL A 1 89 ? 0.437 -4.769 6.526 1.00 95.69 89 VAL A CA 1
ATOM 712 C C . VAL A 1 89 ? -0.927 -5.169 7.080 1.00 95.69 89 VAL A C 1
ATOM 714 O O . VAL A 1 89 ? -1.170 -5.004 8.270 1.00 95.69 89 VAL A O 1
ATOM 717 N N . LEU A 1 90 ? -1.785 -5.775 6.254 1.00 94.00 90 LEU A N 1
ATOM 718 C CA . LEU A 1 90 ? -3.101 -6.244 6.683 1.00 94.00 90 LEU A CA 1
ATOM 719 C C . LEU A 1 90 ? -3.004 -7.264 7.826 1.00 94.00 90 LEU A C 1
ATOM 721 O O . LEU A 1 90 ? -3.775 -7.185 8.779 1.00 94.00 90 LEU A O 1
ATOM 725 N N . TYR A 1 91 ? -2.048 -8.195 7.753 1.00 92.50 91 TYR A N 1
ATOM 726 C CA . TYR A 1 91 ? -1.807 -9.163 8.818 1.00 92.50 91 TYR A CA 1
ATOM 727 C C . TYR A 1 91 ? -1.499 -8.453 10.139 1.00 92.50 91 TYR A C 1
ATOM 729 O O . TYR A 1 91 ? -2.187 -8.654 11.139 1.00 92.50 91 TYR A O 1
ATOM 737 N N . TYR A 1 92 ? -0.515 -7.559 10.146 1.00 91.56 92 TYR A N 1
ATOM 738 C CA . TYR A 1 92 ? -0.154 -6.842 11.363 1.00 91.56 92 TYR A CA 1
ATOM 739 C C . TYR A 1 92 ? -1.273 -5.937 11.889 1.00 91.56 92 TYR A C 1
ATOM 741 O O . TYR A 1 92 ? -1.379 -5.769 13.101 1.00 91.56 92 TYR A O 1
ATOM 749 N N . SER A 1 93 ? -2.144 -5.412 11.029 1.00 91.62 93 SER A N 1
ATOM 750 C CA . SER A 1 93 ? -3.313 -4.642 11.471 1.00 91.62 93 SER A CA 1
ATOM 751 C C . SER A 1 93 ? -4.418 -5.511 12.088 1.00 91.62 93 SER A C 1
ATOM 753 O O . SER A 1 93 ? -5.169 -5.034 12.931 1.00 91.62 93 SER A O 1
ATOM 755 N N . ILE A 1 94 ? -4.528 -6.790 11.710 1.00 89.12 94 ILE A N 1
ATOM 756 C CA . ILE A 1 94 ? -5.504 -7.722 12.3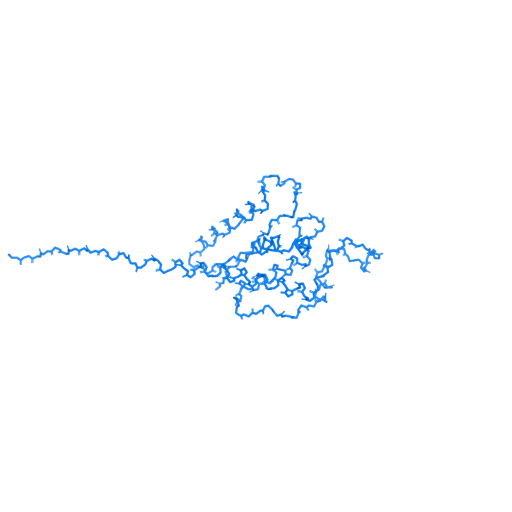03 1.00 89.12 94 ILE A CA 1
ATOM 757 C C . ILE A 1 94 ? -4.977 -8.316 13.616 1.00 89.12 94 ILE A C 1
ATOM 759 O O . ILE A 1 94 ? -5.713 -8.387 14.602 1.00 89.12 94 ILE A O 1
ATOM 763 N N . TRP A 1 95 ? -3.721 -8.770 13.624 1.00 87.38 95 TRP A N 1
ATOM 764 C CA . TRP A 1 95 ? -3.141 -9.555 14.721 1.00 87.38 95 TRP A CA 1
ATOM 765 C C . TRP A 1 95 ? -2.213 -8.755 15.646 1.00 87.38 95 TRP A C 1
ATOM 767 O O . TRP A 1 95 ? -1.836 -9.244 16.709 1.00 87.38 95 TRP A O 1
ATOM 777 N N . GLY A 1 96 ? -1.884 -7.512 15.292 1.00 83.69 96 GLY A N 1
ATOM 778 C CA . GLY A 1 96 ? -0.913 -6.690 16.010 1.00 83.69 96 GLY A CA 1
ATOM 779 C C . GLY A 1 96 ? 0.538 -7.047 15.673 1.00 83.69 96 GLY A C 1
ATOM 780 O O . GLY A 1 96 ? 0.839 -8.083 15.085 1.00 83.69 96 GLY A O 1
ATOM 781 N N . ALA A 1 97 ? 1.468 -6.176 16.073 1.00 76.56 97 ALA A N 1
ATOM 782 C CA . ALA A 1 97 ? 2.899 -6.281 15.760 1.00 76.56 97 ALA A CA 1
ATOM 783 C C . ALA A 1 97 ? 3.686 -7.258 16.667 1.00 76.56 97 ALA A C 1
ATOM 785 O O . ALA A 1 97 ? 4.918 -7.230 16.686 1.00 76.56 97 ALA A O 1
ATOM 786 N N . HIS A 1 98 ? 2.991 -8.094 17.443 1.00 71.38 98 HIS A N 1
ATOM 787 C CA . HIS A 1 98 ? 3.610 -9.023 18.395 1.00 71.38 98 HIS A CA 1
ATOM 788 C C . HIS A 1 98 ? 4.079 -10.319 17.727 1.00 71.38 98 HIS A C 1
ATOM 790 O O . HIS A 1 98 ? 5.133 -10.838 18.086 1.00 71.38 98 HIS A O 1
ATOM 796 N N . ASP A 1 99 ? 3.347 -10.776 16.708 1.00 65.62 99 ASP A N 1
ATOM 797 C CA . ASP A 1 99 ? 3.674 -11.969 15.937 1.00 65.62 99 ASP A CA 1
ATOM 798 C C . ASP A 1 99 ? 4.004 -11.577 14.497 1.00 65.62 99 ASP A C 1
ATOM 800 O O . ASP A 1 99 ? 3.202 -10.940 13.813 1.00 65.62 99 ASP A O 1
ATOM 804 N N . ARG A 1 100 ? 5.188 -11.971 14.010 1.00 63.78 100 ARG A N 1
ATOM 805 C CA . ARG A 1 100 ? 5.533 -11.808 12.589 1.00 63.78 100 ARG A CA 1
ATOM 806 C C . ARG A 1 100 ? 4.533 -12.596 11.724 1.00 63.78 100 ARG A C 1
ATOM 808 O O . ARG A 1 100 ? 4.136 -13.691 12.135 1.00 63.78 100 ARG A O 1
ATOM 815 N N . PRO A 1 101 ? 4.158 -12.118 10.518 1.00 64.25 101 PRO A N 1
ATOM 816 C CA . PRO A 1 101 ? 3.381 -12.907 9.581 1.00 64.25 101 PRO A CA 1
ATOM 817 C C . PRO A 1 101 ? 4.126 -14.219 9.346 1.00 64.25 101 PRO A C 1
ATOM 819 O O . PRO A 1 101 ? 5.364 -14.220 9.330 1.00 64.25 101 PRO A O 1
ATOM 822 N N . PRO A 1 102 ? 3.406 -15.342 9.199 1.00 60.34 102 PRO A N 1
ATOM 823 C CA . PRO A 1 102 ? 4.030 -16.647 9.087 1.00 60.34 102 PRO A CA 1
ATOM 824 C C . PRO A 1 102 ? 5.082 -16.620 7.972 1.00 60.34 102 PRO A C 1
ATOM 826 O O . PRO A 1 102 ? 4.758 -16.523 6.791 1.00 60.34 102 PRO A O 1
ATOM 829 N N . LEU A 1 103 ? 6.357 -16.723 8.373 1.00 58.28 103 LEU A N 1
ATOM 830 C CA . LEU A 1 103 ? 7.562 -16.591 7.537 1.00 58.28 103 LEU A CA 1
ATOM 831 C C . LEU A 1 103 ? 7.709 -17.682 6.465 1.00 58.28 103 LEU A C 1
ATOM 833 O O . LEU A 1 103 ? 8.748 -17.787 5.820 1.00 58.28 103 LEU A O 1
ATOM 837 N N . ARG A 1 104 ? 6.680 -18.497 6.224 1.00 64.38 104 ARG A N 1
ATOM 838 C CA . ARG A 1 104 ? 6.664 -19.443 5.106 1.00 64.38 104 ARG A CA 1
ATOM 839 C C . ARG A 1 104 ? 6.265 -18.727 3.821 1.00 64.38 104 ARG A C 1
ATOM 841 O O . ARG A 1 104 ? 5.374 -19.182 3.106 1.00 64.38 104 ARG A O 1
ATOM 848 N N . TYR A 1 105 ? 6.936 -17.611 3.529 1.00 71.00 105 TYR A N 1
ATOM 849 C CA . TYR A 1 105 ? 6.944 -17.100 2.172 1.00 71.00 105 TYR A CA 1
ATOM 850 C C . TYR A 1 105 ? 7.462 -18.222 1.273 1.00 71.00 105 TYR A C 1
ATOM 852 O O . TYR A 1 105 ? 8.532 -18.788 1.499 1.00 71.00 105 TYR A O 1
ATOM 860 N N . SER A 1 106 ? 6.669 -18.576 0.275 1.00 75.94 106 SER A N 1
ATOM 861 C CA . SER A 1 106 ? 7.051 -19.544 -0.734 1.00 75.94 106 SER A CA 1
ATOM 862 C C . SER A 1 106 ? 6.660 -18.983 -2.080 1.00 75.94 106 SER A C 1
ATOM 864 O O . SER A 1 106 ? 5.501 -18.618 -2.285 1.00 75.94 106 SER A O 1
ATOM 866 N N . ALA A 1 107 ? 7.604 -18.981 -3.021 1.00 71.56 107 ALA A N 1
ATOM 867 C CA . ALA A 1 107 ? 7.317 -18.633 -4.406 1.00 71.56 107 ALA A CA 1
ATOM 868 C C . ALA A 1 107 ? 6.188 -19.509 -4.993 1.00 71.56 107 ALA A C 1
ATOM 870 O O . ALA A 1 107 ? 5.464 -19.079 -5.887 1.00 71.56 107 ALA A O 1
ATOM 871 N N . ALA A 1 108 ? 5.978 -20.714 -4.443 1.00 74.56 108 ALA A N 1
ATOM 872 C CA . ALA A 1 108 ? 4.883 -21.597 -4.830 1.00 74.56 108 ALA A CA 1
ATOM 873 C C . ALA A 1 108 ? 3.491 -21.002 -4.560 1.00 74.56 108 ALA A C 1
ATOM 875 O O . ALA A 1 108 ? 2.563 -21.340 -5.289 1.00 74.56 108 ALA A O 1
ATOM 876 N N . LEU A 1 109 ? 3.342 -20.093 -3.584 1.00 73.12 109 LEU A N 1
ATOM 877 C CA . LEU A 1 109 ? 2.076 -19.388 -3.340 1.00 73.12 109 LEU A CA 1
ATOM 878 C C . LEU A 1 109 ? 1.628 -18.597 -4.571 1.00 73.12 109 LEU A C 1
ATOM 880 O O . LEU A 1 109 ? 0.434 -18.455 -4.809 1.00 73.12 109 LEU A O 1
ATOM 884 N N . TRP A 1 110 ? 2.573 -18.108 -5.376 1.00 73.75 110 TRP A N 1
ATOM 885 C CA . TRP A 1 110 ? 2.263 -17.300 -6.552 1.00 73.75 110 TRP A CA 1
ATOM 886 C C . TRP A 1 110 ? 1.879 -18.114 -7.781 1.00 73.75 110 TRP A C 1
ATOM 888 O O . TRP A 1 110 ? 1.196 -17.599 -8.663 1.00 73.75 110 TRP A O 1
ATOM 898 N N . LYS A 1 111 ? 2.259 -19.396 -7.822 1.00 67.50 111 LYS A N 1
ATOM 899 C CA . LYS A 1 111 ? 1.924 -20.298 -8.932 1.00 67.50 111 LYS A CA 1
ATOM 900 C C . LYS A 1 111 ? 0.419 -20.555 -9.044 1.00 67.50 111 LYS A C 1
ATOM 902 O O . LYS A 1 111 ? -0.063 -20.874 -10.121 1.00 67.50 111 LYS A O 1
ATOM 907 N N . SER A 1 112 ? -0.324 -20.406 -7.945 1.00 63.91 112 SER A N 1
ATOM 908 C CA . SER A 1 112 ? -1.770 -20.650 -7.885 1.00 63.91 112 SER A CA 1
ATOM 909 C C . SER A 1 112 ? -2.630 -19.383 -7.803 1.00 63.91 112 SER A C 1
ATOM 911 O O . SER A 1 112 ? -3.852 -19.495 -7.810 1.00 63.91 112 SER A O 1
ATOM 913 N N . THR A 1 113 ? -2.042 -18.187 -7.681 1.00 64.38 113 THR A N 1
ATOM 914 C CA . THR A 1 113 ? -2.793 -16.943 -7.391 1.00 64.38 113 THR A CA 1
ATOM 915 C C . THR A 1 113 ? -2.985 -16.022 -8.594 1.00 64.38 113 THR A C 1
ATOM 917 O O . THR A 1 113 ? -3.727 -15.046 -8.506 1.00 64.38 113 THR A O 1
ATOM 920 N N . ARG A 1 114 ? -2.385 -16.341 -9.744 1.00 60.50 114 ARG A N 1
ATOM 921 C CA . ARG A 1 114 ? -2.542 -15.591 -10.996 1.00 60.50 114 ARG A CA 1
ATOM 922 C C . ARG A 1 114 ? -3.552 -16.276 -11.918 1.00 60.50 114 ARG A C 1
ATOM 924 O O . ARG A 1 114 ? -3.181 -16.887 -12.906 1.00 60.50 114 ARG A O 1
ATOM 931 N N . TYR A 1 115 ? -4.842 -16.164 -11.602 1.00 53.81 115 TYR A N 1
ATOM 932 C CA . TYR A 1 115 ? -5.896 -16.616 -12.527 1.00 53.81 115 TYR A CA 1
ATOM 933 C C . TYR A 1 115 ? -6.045 -15.677 -13.747 1.00 53.81 115 TYR A C 1
ATOM 935 O O . TYR A 1 115 ? -6.580 -16.084 -14.770 1.00 53.81 115 TYR A O 1
ATOM 943 N N . PHE A 1 116 ? -5.545 -14.433 -13.657 1.00 52.34 116 PHE A N 1
ATOM 944 C CA . PHE A 1 116 ? -5.675 -13.402 -14.704 1.00 52.34 116 PHE A CA 1
ATOM 945 C C . PHE A 1 116 ? -4.385 -12.645 -15.050 1.00 52.34 116 PHE A C 1
ATOM 947 O O . PHE A 1 116 ? -4.436 -11.690 -15.821 1.00 52.34 116 PHE A O 1
ATOM 954 N N . ALA A 1 117 ? -3.233 -13.021 -14.492 1.00 54.34 117 ALA A N 1
ATOM 955 C CA . ALA A 1 117 ? -1.977 -12.459 -14.982 1.00 54.34 117 ALA A CA 1
ATOM 956 C C . ALA A 1 117 ? -1.439 -13.368 -16.097 1.00 54.34 117 ALA A C 1
ATOM 958 O O . ALA A 1 117 ? -1.634 -14.580 -15.990 1.00 54.34 117 ALA A O 1
ATOM 959 N N . PRO A 1 118 ? -0.762 -12.823 -17.123 1.00 52.06 118 PRO A N 1
ATOM 960 C CA . PRO A 1 118 ? -0.153 -13.651 -18.157 1.00 52.06 118 PRO A CA 1
ATOM 961 C C . PRO A 1 118 ? 0.752 -14.684 -17.481 1.00 52.06 118 PRO A C 1
ATOM 963 O O . PRO A 1 118 ? 1.528 -14.332 -16.587 1.00 52.06 118 PRO A O 1
ATOM 966 N N . ASN A 1 119 ? 0.609 -15.955 -17.842 1.00 51.53 119 ASN A N 1
ATOM 967 C CA . ASN A 1 119 ? 1.473 -17.013 -17.341 1.00 51.53 119 ASN A CA 1
ATOM 968 C C . ASN A 1 119 ? 2.589 -17.172 -18.371 1.00 51.53 119 ASN A C 1
ATOM 970 O O . ASN A 1 119 ? 2.381 -17.838 -19.380 1.00 51.53 119 ASN A O 1
ATOM 974 N N . ALA A 1 120 ? 3.772 -16.602 -18.117 1.00 50.84 120 ALA A N 1
ATOM 975 C CA . ALA A 1 120 ? 4.922 -16.742 -19.025 1.00 50.84 120 ALA A CA 1
ATOM 976 C C . ALA A 1 120 ? 5.200 -18.215 -19.390 1.00 50.84 120 ALA A C 1
ATOM 978 O O . ALA A 1 120 ? 5.451 -18.538 -20.547 1.00 50.84 120 ALA A O 1
ATOM 979 N N . GLU A 1 121 ? 5.040 -19.130 -18.424 1.00 46.28 121 GLU A N 1
ATOM 980 C CA . GLU A 1 121 ? 5.217 -20.574 -18.634 1.00 46.28 121 GLU A CA 1
ATOM 981 C C . GLU A 1 121 ? 4.112 -21.226 -19.492 1.00 46.28 121 GLU A C 1
ATOM 983 O O . GLU A 1 121 ? 4.365 -22.240 -20.138 1.00 46.28 121 GLU A O 1
ATOM 988 N N . GLN A 1 122 ? 2.887 -20.689 -19.500 1.00 46.16 122 GLN A N 1
ATOM 989 C CA . GLN A 1 122 ? 1.734 -21.302 -20.178 1.00 46.16 122 GLN A CA 1
ATOM 990 C C . GLN A 1 122 ? 1.502 -20.717 -21.577 1.00 46.16 122 GLN A C 1
ATOM 992 O O . GLN A 1 122 ? 1.029 -21.422 -22.467 1.00 46.16 122 GLN A O 1
ATOM 997 N N . ASP A 1 123 ? 1.909 -19.464 -21.780 1.00 48.91 123 ASP A N 1
ATOM 998 C CA . ASP A 1 123 ? 1.759 -18.735 -23.040 1.00 48.91 123 ASP A CA 1
ATOM 999 C C . ASP A 1 123 ? 2.974 -18.914 -23.975 1.00 48.91 123 ASP A C 1
ATOM 1001 O O . ASP A 1 123 ? 3.007 -18.348 -25.067 1.00 48.91 123 ASP A O 1
ATOM 1005 N N . GLY A 1 124 ? 3.982 -19.702 -23.565 1.00 43.75 124 GLY A N 1
ATOM 1006 C CA . GLY A 1 124 ? 5.214 -19.934 -24.334 1.00 43.75 124 GLY A CA 1
ATOM 1007 C C . GLY A 1 124 ? 6.028 -18.659 -24.574 1.00 43.75 124 GLY A C 1
ATOM 1008 O O . GLY A 1 124 ? 6.851 -18.607 -25.487 1.00 43.75 124 GLY A O 1
ATOM 1009 N N . ASN A 1 125 ? 5.756 -17.627 -23.781 1.00 45.44 125 ASN A N 1
ATOM 1010 C CA . ASN A 1 125 ? 6.328 -16.308 -23.910 1.00 45.44 125 ASN A CA 1
ATOM 1011 C C . ASN A 1 125 ? 7.222 -16.118 -22.683 1.00 45.44 125 ASN A C 1
ATOM 1013 O O . ASN A 1 125 ? 6.712 -15.867 -21.590 1.00 45.44 125 ASN A O 1
ATOM 1017 N N . ASP A 1 126 ? 8.541 -16.244 -22.865 1.00 47.47 126 ASP A N 1
ATOM 1018 C CA . ASP A 1 126 ? 9.569 -15.773 -21.920 1.00 47.47 126 ASP A CA 1
ATOM 1019 C C . ASP A 1 126 ? 9.514 -14.233 -21.852 1.00 47.47 126 ASP A C 1
ATOM 1021 O O . ASP A 1 126 ? 10.464 -13.520 -22.172 1.00 47.47 126 ASP A O 1
ATOM 1025 N N . ASP A 1 127 ? 8.336 -13.690 -21.543 1.00 47.44 127 ASP A N 1
ATOM 1026 C CA . ASP A 1 127 ? 8.109 -12.262 -21.490 1.00 47.44 127 ASP A CA 1
ATOM 1027 C C . ASP A 1 127 ? 8.676 -11.764 -20.163 1.00 47.44 127 ASP A C 1
ATOM 1029 O O . ASP A 1 127 ? 8.004 -11.772 -19.126 1.00 47.44 127 ASP A O 1
ATOM 1033 N N . ASP A 1 128 ? 9.926 -11.299 -20.220 1.00 52.06 128 ASP A N 1
ATOM 1034 C CA . ASP A 1 128 ? 10.642 -10.557 -19.171 1.00 52.06 128 ASP A CA 1
ATOM 1035 C C . ASP A 1 128 ? 9.826 -9.381 -18.580 1.00 52.06 128 ASP A C 1
ATOM 1037 O O . ASP A 1 128 ? 10.233 -8.750 -17.602 1.00 52.06 128 ASP A O 1
ATOM 1041 N N . ARG A 1 129 ? 8.657 -9.057 -19.151 1.00 53.09 129 ARG A N 1
ATOM 1042 C CA . ARG A 1 129 ? 7.705 -8.062 -18.641 1.00 53.09 129 ARG A CA 1
ATOM 1043 C C . ARG A 1 129 ? 6.895 -8.519 -17.431 1.00 53.09 129 ARG A C 1
ATOM 1045 O O . ARG A 1 129 ? 6.288 -7.665 -16.780 1.00 53.09 129 ARG A O 1
ATOM 1052 N N . LEU A 1 130 ? 6.824 -9.813 -17.107 1.00 59.31 130 LEU A N 1
ATOM 1053 C CA . LEU A 1 130 ? 6.121 -10.226 -15.891 1.00 59.31 130 LEU A CA 1
ATOM 1054 C C . LEU A 1 130 ? 6.927 -9.846 -14.647 1.00 59.31 130 LEU A C 1
ATOM 1056 O O . LEU A 1 130 ? 8.100 -10.199 -14.541 1.00 59.31 130 LEU A O 1
ATOM 1060 N N . PRO A 1 131 ? 6.310 -9.184 -13.649 1.00 64.69 131 PRO A N 1
ATOM 1061 C CA . PRO A 1 131 ? 7.027 -8.857 -12.433 1.00 64.69 131 PRO A CA 1
ATOM 1062 C C . PRO A 1 131 ? 7.425 -10.153 -11.728 1.00 64.69 131 PRO A C 1
ATOM 1064 O O . PRO A 1 131 ? 6.561 -10.975 -11.390 1.00 64.69 131 PRO A O 1
ATOM 1067 N N . ALA A 1 132 ? 8.735 -10.306 -11.524 1.00 78.69 132 ALA A N 1
ATOM 1068 C CA . ALA A 1 132 ? 9.327 -11.411 -10.786 1.00 78.69 132 ALA A CA 1
ATOM 1069 C C . ALA A 1 132 ? 8.686 -11.540 -9.398 1.00 78.69 132 ALA A C 1
ATOM 1071 O O . ALA A 1 132 ? 8.249 -10.554 -8.803 1.00 78.69 132 ALA A O 1
ATOM 1072 N N . PHE A 1 133 ? 8.648 -12.754 -8.857 1.00 86.38 133 PHE A N 1
ATOM 1073 C CA . PHE A 1 133 ? 8.213 -12.961 -7.478 1.00 86.38 133 PHE A CA 1
ATOM 1074 C C . PHE A 1 133 ? 9.263 -12.432 -6.488 1.00 86.38 133 PHE A C 1
ATOM 1076 O O . PHE A 1 133 ? 10.450 -12.395 -6.830 1.00 86.38 133 PHE A O 1
ATOM 1083 N N . PRO A 1 134 ? 8.859 -12.025 -5.270 1.00 88.62 134 PRO A N 1
ATOM 1084 C CA . PRO A 1 134 ? 9.810 -11.729 -4.210 1.00 88.62 134 PRO A CA 1
ATOM 1085 C C . PRO A 1 134 ? 10.779 -12.884 -3.971 1.00 88.62 134 PRO A C 1
ATOM 1087 O O . PRO A 1 134 ? 10.389 -14.050 -3.936 1.00 88.62 134 PRO A O 1
ATOM 1090 N N . THR A 1 135 ? 12.053 -12.574 -3.767 1.00 88.12 135 THR A N 1
ATOM 1091 C CA . THR A 1 135 ? 12.943 -13.529 -3.100 1.00 88.12 135 THR A CA 1
ATOM 1092 C C . THR A 1 135 ? 12.530 -13.671 -1.632 1.00 88.12 135 THR A C 1
ATOM 1094 O O . THR A 1 135 ? 11.777 -12.850 -1.103 1.00 88.12 135 THR A O 1
ATOM 1097 N N . THR A 1 136 ? 13.025 -14.700 -0.941 1.00 86.81 136 THR A N 1
ATOM 1098 C CA . THR A 1 136 ? 12.799 -14.831 0.508 1.00 86.81 136 THR A CA 1
ATOM 1099 C C . THR A 1 136 ? 13.297 -13.600 1.267 1.00 86.81 136 THR A C 1
ATOM 1101 O O . THR A 1 136 ? 12.578 -13.088 2.122 1.00 86.81 136 THR A O 1
ATOM 1104 N N . ASP A 1 137 ? 14.469 -13.075 0.906 1.00 90.38 137 ASP A N 1
ATOM 1105 C CA . ASP A 1 137 ? 15.042 -11.886 1.544 1.00 90.38 137 ASP A CA 1
ATOM 1106 C C . ASP A 1 137 ? 14.190 -10.639 1.278 1.00 90.38 137 ASP A C 1
ATOM 1108 O O . ASP A 1 137 ? 13.888 -9.884 2.198 1.00 90.38 137 ASP A O 1
ATOM 1112 N N . GL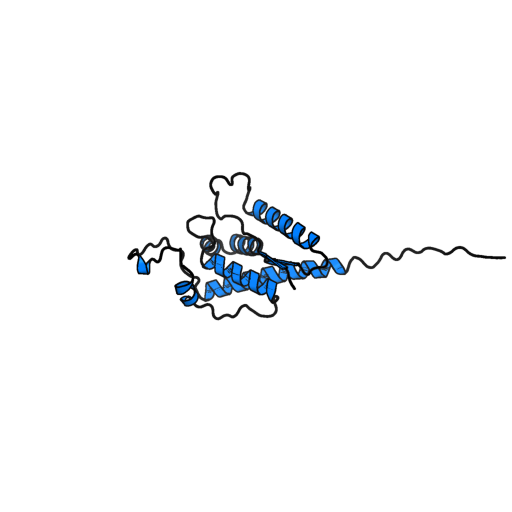U A 1 138 ? 13.717 -10.446 0.044 1.00 92.38 138 GLU A N 1
ATOM 1113 C CA . GLU A 1 138 ? 12.802 -9.349 -0.297 1.00 92.38 138 GLU A CA 1
ATOM 1114 C C . GLU A 1 138 ? 11.475 -9.464 0.456 1.00 92.38 138 GLU A C 1
ATOM 1116 O O . GLU A 1 138 ? 10.972 -8.472 0.979 1.00 92.38 138 GLU A O 1
ATOM 1121 N N . ALA A 1 139 ? 10.915 -10.670 0.554 1.00 91.38 139 ALA A N 1
ATOM 1122 C CA . ALA A 1 139 ? 9.693 -10.919 1.308 1.00 91.38 139 ALA A CA 1
ATOM 1123 C C . ALA A 1 139 ? 9.867 -10.611 2.804 1.00 91.38 139 ALA A C 1
ATOM 1125 O O . ALA A 1 139 ? 8.953 -10.056 3.420 1.00 91.38 139 ALA A O 1
ATOM 1126 N N . MET A 1 140 ? 11.032 -10.934 3.378 1.00 90.81 140 MET A N 1
ATOM 1127 C CA . MET A 1 140 ? 11.379 -10.593 4.759 1.00 90.81 140 MET A CA 1
ATOM 1128 C C . MET A 1 140 ? 11.545 -9.085 4.950 1.00 90.81 140 MET A C 1
ATOM 1130 O O . MET A 1 140 ? 10.969 -8.534 5.885 1.00 90.81 140 MET A O 1
ATOM 1134 N N . LEU A 1 141 ? 12.244 -8.403 4.038 1.00 94.12 141 LEU A N 1
ATOM 1135 C CA . LEU A 1 141 ? 12.395 -6.947 4.070 1.00 94.12 141 LEU A CA 1
ATOM 1136 C C . LEU A 1 141 ? 11.034 -6.239 4.023 1.00 94.12 141 LEU A C 1
ATOM 1138 O O . LEU A 1 141 ? 10.779 -5.330 4.809 1.00 94.12 141 LEU A O 1
ATOM 1142 N N . LEU A 1 142 ? 10.131 -6.674 3.142 1.00 94.88 142 LEU A N 1
ATOM 1143 C CA . LEU A 1 142 ? 8.777 -6.120 3.049 1.00 94.88 142 LEU A CA 1
ATOM 1144 C C . LEU A 1 142 ? 7.954 -6.390 4.319 1.00 94.88 142 LEU A C 1
ATOM 1146 O O . LEU A 1 142 ? 7.217 -5.512 4.770 1.00 94.88 142 LEU A O 1
ATOM 1150 N N . ALA A 1 143 ? 8.103 -7.567 4.933 1.00 93.38 143 ALA A N 1
ATOM 1151 C CA . ALA A 1 143 ? 7.465 -7.866 6.212 1.00 93.38 143 ALA A CA 1
ATOM 1152 C C . ALA A 1 143 ? 8.011 -6.985 7.353 1.00 93.38 143 ALA A C 1
ATOM 1154 O O . ALA A 1 143 ? 7.233 -6.534 8.192 1.00 93.38 143 ALA A O 1
ATOM 1155 N N . ASP A 1 144 ? 9.313 -6.694 7.375 1.00 93.81 144 ASP A N 1
ATOM 1156 C CA . ASP A 1 144 ? 9.918 -5.792 8.361 1.00 93.81 144 ASP A CA 1
ATOM 1157 C C . ASP A 1 144 ? 9.451 -4.335 8.159 1.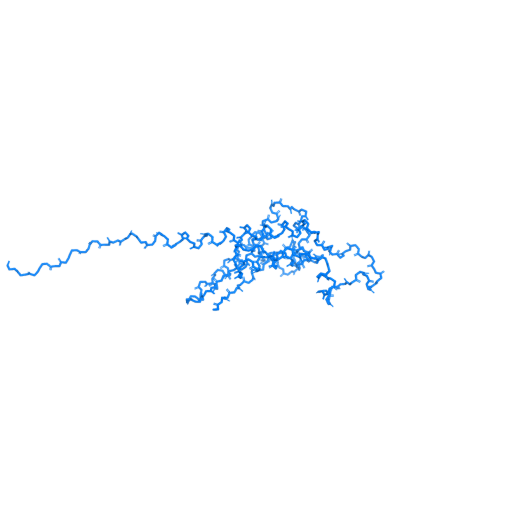00 93.81 144 ASP A C 1
ATOM 1159 O O . ASP A 1 144 ? 9.171 -3.635 9.135 1.00 93.81 144 ASP A O 1
ATOM 1163 N N . VAL A 1 145 ? 9.279 -3.885 6.907 1.00 96.56 145 VAL A N 1
ATOM 1164 C CA . VAL A 1 145 ? 8.656 -2.582 6.604 1.00 96.56 145 VAL A CA 1
ATOM 1165 C C . VAL A 1 145 ? 7.226 -2.530 7.139 1.00 96.56 145 VAL A C 1
ATOM 1167 O O . VAL A 1 145 ? 6.869 -1.581 7.836 1.00 96.56 145 VAL A O 1
ATOM 1170 N N . ALA A 1 146 ? 6.411 -3.549 6.856 1.00 95.44 146 ALA A N 1
ATOM 1171 C CA . ALA A 1 146 ? 5.035 -3.614 7.341 1.00 95.44 146 ALA A CA 1
ATOM 1172 C C . ALA A 1 146 ? 4.962 -3.577 8.877 1.00 95.44 146 ALA A C 1
ATOM 1174 O O . ALA A 1 146 ? 4.149 -2.843 9.437 1.00 95.44 146 ALA A O 1
ATOM 1175 N N . TRP A 1 147 ? 5.849 -4.316 9.551 1.00 93.81 147 TRP A N 1
ATOM 1176 C CA . TRP A 1 147 ? 5.961 -4.315 11.010 1.00 93.81 147 TRP A CA 1
ATOM 1177 C C . TRP A 1 147 ? 6.279 -2.923 11.554 1.00 93.81 147 TRP A C 1
ATOM 1179 O O . TRP A 1 147 ? 5.602 -2.436 12.458 1.00 93.81 147 TRP A O 1
ATOM 1189 N N . LYS A 1 148 ? 7.284 -2.258 10.972 1.00 94.56 148 LYS A N 1
ATOM 1190 C CA . LYS A 1 148 ? 7.703 -0.913 11.375 1.00 94.56 148 LYS A CA 1
ATOM 1191 C C . LYS A 1 148 ? 6.554 0.088 11.281 1.00 94.56 148 LYS A C 1
ATOM 1193 O O . LYS A 1 148 ? 6.321 0.825 12.235 1.00 94.56 148 LYS A O 1
ATOM 1198 N N . ILE A 1 149 ? 5.825 0.077 10.166 1.00 95.56 149 ILE A N 1
ATOM 1199 C CA . ILE A 1 149 ? 4.669 0.956 9.969 1.00 95.56 149 ILE A CA 1
ATOM 1200 C C . ILE A 1 149 ? 3.559 0.638 10.969 1.00 95.56 149 ILE A C 1
ATOM 1202 O O . ILE A 1 149 ? 3.006 1.559 11.563 1.00 95.56 149 ILE A O 1
ATOM 1206 N N . GLN A 1 150 ? 3.262 -0.639 11.228 1.00 92.75 150 GLN A N 1
ATOM 1207 C CA . GLN A 1 150 ? 2.275 -0.979 12.253 1.00 92.75 150 GLN A CA 1
ATOM 1208 C C . GLN A 1 150 ? 2.685 -0.429 13.626 1.00 92.75 150 GLN A C 1
ATOM 1210 O O . GLN A 1 150 ? 1.849 0.149 14.318 1.00 92.75 150 GLN A O 1
ATOM 1215 N N . CYS A 1 151 ? 3.951 -0.580 14.024 1.00 91.00 151 CYS A N 1
ATOM 1216 C CA . CYS A 1 151 ? 4.457 -0.062 15.297 1.00 91.00 151 CYS A CA 1
ATOM 1217 C C . CYS A 1 151 ? 4.305 1.463 15.401 1.00 91.00 151 CYS A C 1
ATOM 1219 O O . CYS A 1 151 ? 3.791 1.953 16.404 1.00 91.00 151 CYS A O 1
ATOM 1221 N N . GLU A 1 152 ? 4.697 2.199 14.361 1.00 92.75 152 GLU A N 1
ATOM 1222 C CA . GLU A 1 152 ? 4.602 3.664 14.308 1.00 92.75 152 GLU A CA 1
ATOM 1223 C C . GLU A 1 152 ? 3.152 4.151 14.473 1.00 92.75 152 GLU A C 1
ATOM 1225 O O . GLU A 1 152 ? 2.858 5.009 15.307 1.00 92.75 152 GLU A O 1
ATOM 1230 N N . TYR A 1 153 ? 2.215 3.539 13.749 1.00 89.75 153 TYR A N 1
ATOM 1231 C CA . TYR A 1 153 ? 0.811 3.958 13.753 1.00 89.75 153 TYR A CA 1
ATOM 1232 C C . TYR A 1 153 ? -0.027 3.371 14.896 1.00 89.75 153 TYR A C 1
ATOM 1234 O O . TYR A 1 153 ? -1.102 3.884 15.197 1.00 89.75 153 TYR A O 1
ATOM 1242 N N . SER A 1 154 ? 0.470 2.347 15.593 1.00 82.56 154 SER A N 1
ATOM 1243 C CA . SER A 1 154 ? -0.162 1.860 16.828 1.00 82.56 154 SER A CA 1
ATOM 1244 C C . SER A 1 154 ? 0.188 2.740 18.035 1.00 82.56 154 SER A C 1
ATOM 1246 O O . SER A 1 154 ? -0.644 2.914 18.921 1.00 82.56 154 SER A O 1
ATOM 1248 N N . GLN A 1 155 ? 1.392 3.328 18.074 1.00 60.91 155 GLN A N 1
ATOM 1249 C CA . GLN A 1 155 ? 1.865 4.157 19.196 1.00 60.91 155 GLN A CA 1
ATOM 1250 C C . GLN A 1 155 ? 1.185 5.531 19.275 1.00 60.91 155 GLN A C 1
ATOM 1252 O O . GLN A 1 155 ? 0.966 6.056 20.369 1.00 60.91 155 GLN A O 1
ATOM 1257 N N . THR A 1 156 ? 0.801 6.102 18.132 1.00 58.91 156 THR A N 1
ATOM 1258 C CA . THR A 1 156 ? 0.082 7.388 18.079 1.00 58.91 156 THR A CA 1
ATOM 1259 C C . THR A 1 156 ? -1.292 7.328 18.755 1.00 58.91 156 THR A C 1
ATOM 1261 O O . THR A 1 156 ? -1.736 8.331 19.307 1.00 58.91 156 THR A O 1
ATOM 1264 N N . LYS A 1 157 ? -1.932 6.150 18.811 1.00 54.25 157 LYS A N 1
ATOM 1265 C CA . LYS A 1 157 ? -3.210 5.953 19.517 1.00 54.25 157 LYS A CA 1
ATOM 1266 C C . LYS A 1 157 ? -3.073 5.985 21.041 1.00 54.25 157 LYS A C 1
ATOM 1268 O O . LYS A 1 157 ? -3.959 6.495 21.710 1.00 54.25 157 LYS A O 1
ATOM 1273 N N . THR A 1 158 ? -1.964 5.494 21.597 1.00 47.50 158 THR A N 1
ATOM 1274 C CA . THR A 1 158 ? -1.753 5.450 23.058 1.00 47.50 158 THR A CA 1
ATOM 1275 C C . THR A 1 158 ? -1.303 6.781 23.666 1.00 47.50 158 THR A C 1
ATOM 1277 O O . THR A 1 158 ? -1.474 6.987 24.862 1.00 47.50 158 THR A O 1
ATOM 1280 N N . GLY A 1 159 ? -0.740 7.697 22.869 1.00 35.66 159 GLY A N 1
ATOM 1281 C CA . GLY A 1 159 ? -0.306 9.015 23.355 1.00 35.66 159 GLY A CA 1
ATOM 1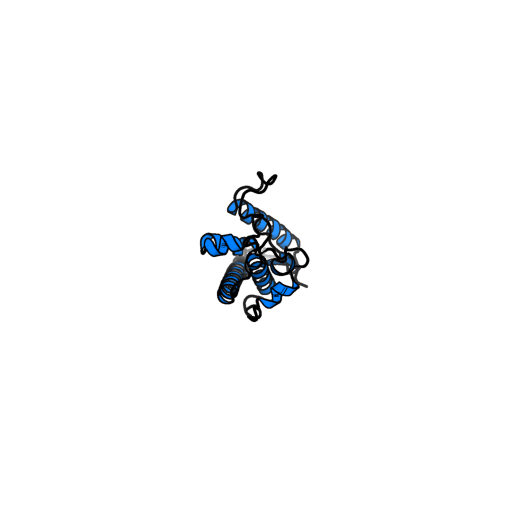282 C C . GLY A 1 159 ? -1.447 10.020 23.542 1.00 35.66 159 GLY A C 1
ATOM 1283 O O . GLY A 1 159 ? -1.359 10.886 24.403 1.00 35.66 159 GLY A O 1
ATOM 1284 N N . ALA A 1 160 ? -2.537 9.887 22.780 1.00 41.72 160 ALA A N 1
ATOM 1285 C CA . ALA A 1 160 ? -3.665 10.820 22.829 1.00 41.72 160 ALA A CA 1
ATOM 1286 C C . ALA A 1 160 ? -4.592 10.619 24.046 1.00 41.72 160 ALA A C 1
ATOM 1288 O O . ALA A 1 160 ? -5.372 11.510 24.371 1.00 41.72 160 ALA A O 1
ATOM 1289 N N . GLU A 1 161 ? -4.511 9.476 24.735 1.00 41.78 161 GLU A N 1
ATOM 1290 C CA . GLU A 1 161 ? -5.350 9.187 25.908 1.00 41.78 161 GLU A CA 1
ATOM 1291 C C . GLU A 1 161 ? -4.771 9.735 27.227 1.00 41.78 161 GLU A C 1
ATOM 1293 O O . GLU A 1 161 ? -5.502 9.809 28.213 1.00 41.78 161 GLU A O 1
ATOM 1298 N N . HIS A 1 162 ? -3.498 10.159 27.273 1.00 38.00 162 HIS A N 1
ATOM 1299 C CA . HIS A 1 162 ? -2.865 10.562 28.538 1.00 38.00 162 HIS A CA 1
ATOM 1300 C C . HIS A 1 162 ? -2.951 12.067 28.866 1.00 38.00 162 HIS A C 1
ATOM 1302 O O . HIS A 1 162 ? -2.859 12.424 30.040 1.00 38.00 162 HIS A O 1
ATOM 1308 N N . ASP A 1 163 ? -3.217 12.931 27.881 1.00 41.50 163 ASP A N 1
ATOM 1309 C CA . ASP A 1 163 ? -3.226 14.399 28.055 1.00 41.50 163 ASP A CA 1
ATOM 1310 C C . ASP A 1 163 ? -4.616 14.988 28.393 1.00 41.50 163 ASP A C 1
ATOM 1312 O O . ASP A 1 163 ? -4.781 16.202 28.505 1.00 41.50 163 ASP A O 1
ATOM 1316 N N . GLY A 1 164 ? -5.643 14.146 28.568 1.00 40.22 164 GLY A N 1
ATOM 1317 C CA . GLY A 1 164 ? -7.029 14.579 28.809 1.00 40.22 164 GLY A CA 1
ATOM 1318 C C . GLY A 1 164 ? -7.460 14.693 30.277 1.00 40.22 164 GLY A C 1
ATOM 1319 O O . GLY A 1 164 ? -8.613 15.035 30.537 1.00 40.22 164 GLY A O 1
ATOM 1320 N N . ALA A 1 165 ? -6.586 14.387 31.239 1.00 43.53 165 ALA A N 1
ATOM 1321 C CA . ALA A 1 165 ? -6.960 14.245 32.647 1.00 43.53 165 ALA A CA 1
ATOM 1322 C C . ALA A 1 165 ? -6.107 15.109 33.588 1.00 43.53 165 ALA A C 1
ATOM 1324 O O . ALA A 1 165 ? -5.503 14.583 34.509 1.00 43.53 165 ALA A O 1
ATOM 1325 N N . ASP A 1 166 ? -6.064 16.426 33.379 1.00 46.50 166 ASP A N 1
ATOM 1326 C CA . ASP A 1 166 ? -5.737 17.367 34.461 1.00 46.50 166 ASP A CA 1
ATOM 1327 C C . ASP A 1 166 ? -6.325 18.752 34.163 1.00 46.50 166 ASP A C 1
ATOM 1329 O O . ASP A 1 166 ? -5.703 19.658 33.614 1.00 46.50 166 ASP A O 1
ATOM 1333 N N . GLY A 1 167 ? -7.602 18.895 34.507 1.00 40.97 167 GLY A N 1
ATOM 1334 C CA . GLY A 1 167 ? -8.360 20.138 34.410 1.00 40.97 167 GLY A CA 1
ATOM 1335 C C . GLY A 1 167 ? -9.451 20.190 35.473 1.00 40.97 167 GLY A C 1
ATOM 1336 O O . GLY A 1 167 ? -10.592 20.530 35.176 1.00 40.97 167 GLY A O 1
ATOM 1337 N N . GLY A 1 168 ? -9.122 19.775 36.702 1.00 37.75 168 GLY A N 1
ATOM 1338 C CA . GLY A 1 168 ? -10.006 19.864 37.861 1.00 37.75 168 GLY A CA 1
ATOM 1339 C C . GLY A 1 168 ? -10.278 21.323 38.221 1.00 37.75 168 GLY A C 1
ATOM 1340 O O . GLY A 1 168 ? -9.484 21.964 38.906 1.00 37.75 168 GLY A O 1
ATOM 1341 N N . GLY A 1 169 ? -11.403 21.843 37.729 1.00 36.62 169 GLY A N 1
ATOM 1342 C CA . GLY A 1 169 ? -11.956 23.134 38.115 1.00 36.62 169 GLY A CA 1
ATOM 1343 C C . GLY A 1 169 ? -12.265 23.168 39.610 1.00 36.62 169 GLY A C 1
ATOM 1344 O O . GLY A 1 169 ? -12.958 22.303 40.141 1.00 36.62 169 GLY A O 1
ATOM 1345 N N . ASN A 1 170 ? -11.729 24.180 40.281 1.00 41.12 170 ASN A N 1
ATOM 1346 C CA . ASN A 1 170 ? -12.016 24.481 41.673 1.00 41.12 170 ASN A CA 1
ATOM 1347 C C . ASN A 1 170 ? -13.299 25.330 41.705 1.00 41.12 170 ASN A C 1
ATOM 1349 O O . ASN A 1 170 ? -13.247 26.525 41.417 1.00 41.12 170 ASN A O 1
ATOM 1353 N N . ASP A 1 171 ? -14.440 24.708 41.998 1.00 44.41 171 ASP A N 1
ATOM 1354 C CA . ASP A 1 171 ? -15.727 25.388 42.181 1.00 44.41 171 ASP A CA 1
ATOM 1355 C C . ASP A 1 171 ? -16.035 25.478 43.690 1.00 44.41 171 ASP A C 1
ATOM 1357 O O . ASP A 1 171 ? -16.211 24.440 44.339 1.00 44.41 171 ASP A O 1
ATOM 1361 N N . PRO A 1 172 ? -16.034 26.670 44.315 1.00 48.03 172 PRO A N 1
ATOM 1362 C CA . PRO A 1 172 ? -16.390 26.801 45.719 1.00 48.03 172 PRO A CA 1
ATOM 1363 C C . PRO A 1 172 ? -17.916 26.848 45.889 1.00 48.03 172 PRO A C 1
ATOM 1365 O O . PRO A 1 172 ? -18.577 27.822 45.528 1.00 48.03 172 PRO A O 1
ATOM 1368 N N . SER A 1 173 ? -18.461 25.795 46.502 1.00 49.34 173 SER A N 1
ATOM 1369 C CA . SER A 1 173 ? -19.861 25.684 46.932 1.00 49.34 173 SER A CA 1
ATOM 1370 C C . SER A 1 173 ? -20.346 26.879 47.778 1.00 49.34 173 SER A C 1
ATOM 1372 O O . SER A 1 173 ? -19.578 27.436 48.568 1.00 49.34 173 SER A O 1
ATOM 1374 N N . PRO A 1 174 ? -21.645 27.235 47.697 1.00 52.53 174 PRO A N 1
ATOM 1375 C CA . PRO A 1 174 ? -22.227 28.337 48.450 1.00 52.53 174 PRO A CA 1
ATOM 1376 C C . PRO A 1 174 ? -22.489 27.930 49.907 1.00 52.53 174 PRO A C 1
ATOM 1378 O O . PRO A 1 174 ? -23.086 26.890 50.187 1.00 52.53 174 PRO A O 1
ATOM 1381 N N . ASN A 1 175 ? -22.062 28.778 50.843 1.00 46.66 175 ASN A N 1
ATOM 1382 C CA . ASN A 1 175 ? -22.345 28.624 52.267 1.00 46.66 175 ASN A CA 1
ATOM 1383 C C . ASN A 1 175 ? -23.826 28.900 52.558 1.00 46.66 175 ASN A C 1
ATOM 1385 O O . ASN A 1 175 ? -24.346 29.967 52.230 1.00 46.66 175 ASN A O 1
ATOM 1389 N N . ALA A 1 176 ? -24.471 27.948 53.227 1.00 48.19 176 ALA A N 1
ATOM 1390 C CA . ALA A 1 176 ? -25.788 28.097 53.823 1.00 48.19 176 ALA A CA 1
ATOM 1391 C C . ALA A 1 176 ? -25.664 28.384 55.332 1.00 48.19 176 ALA A C 1
ATOM 1393 O O . ALA A 1 176 ? -25.011 27.635 56.051 1.00 48.19 176 ALA A O 1
ATOM 1394 N N . ASN A 1 177 ? -26.386 29.422 55.766 1.00 48.19 177 ASN A N 1
ATOM 1395 C CA . ASN A 1 177 ? -26.955 29.673 57.101 1.00 48.19 177 ASN A CA 1
ATOM 1396 C C . ASN A 1 177 ? -26.022 29.865 58.314 1.00 48.19 177 ASN A C 1
ATOM 1398 O O . ASN A 1 177 ? -25.635 28.894 58.961 1.00 48.19 177 ASN A O 1
ATOM 1402 N N . LEU A 1 178 ? -25.830 31.125 58.727 1.00 40.19 178 LEU A N 1
ATOM 1403 C CA . LEU A 1 178 ? -26.440 31.780 59.911 1.00 40.19 178 LEU A CA 1
ATOM 1404 C C . LEU A 1 178 ? -25.833 33.174 60.123 1.00 40.19 178 LEU A C 1
ATOM 1406 O O . LEU A 1 178 ? -24.598 33.305 59.984 1.00 40.19 178 LEU A O 1
#

Foldseek 3Di:
DEAEAEQFADFQDDDPPCPVCDDSVSNLVVSVVVQVVVCVVPPPHHYYYLSLNVLLVVCVVPPVVLSVLQDAPNRHHGALLVVLLSVLSVVCRVPNLPDQDPLPDDPVVVVPPCPPDDDCVVVVHPPPRRRDHDDSVSSVVSNVSSSVVRVVVVVVVVVVVPPPPDDDDDDDDDDDDD

Secondary structure (DSSP, 8-state):
-EEEEEPPPPPSSPPTT-GGG--HHHHHHHHHHHHHHHHHHTTTSEEEEE-HHHHHHHHHHH-HHHHHTTB-TTSSSB-HHHHHHHHHHHHHHHH-TTS---S---THHHHTT-SSS--TTTTT---TTSPPPPPHHHHHHHHHHHHHHHHHHHHHHHHTTSTTS-------PPPP--

pLDDT: mean 79.68, std 19.71, range [35.66, 98.44]

InterPro domains:
  IPR036514 SGNH hydrolase superfamily [G3DSA:3.40.50.1110] (1-97)